Protein AF-A0A441TGA3-F1 (afdb_monomer_lite)

Secondary structure (DSSP, 8-state):
-----HHHHHHHHHHHHHHHHHHHHHHHHHHHHTT-GGG--EEEE-S----TTGGG--S--S---HHHH---EEEE-TTS-------

Structure (mmCIF, N/CA/C/O backbone):
data_AF-A0A441TGA3-F1
#
_entry.id   AF-A0A441TGA3-F1
#
loop_
_atom_site.group_PDB
_atom_site.id
_atom_site.type_symbol
_atom_site.label_atom_id
_atom_site.label_alt_id
_atom_site.label_comp_id
_atom_site.label_asym_id
_atom_site.label_entity_id
_atom_site.label_seq_id
_atom_site.pdbx_PDB_ins_code
_atom_site.Cartn_x
_atom_site.Cartn_y
_atom_site.Cartn_z
_atom_site.occupancy
_atom_site.B_iso_or_equiv
_atom_site.auth_s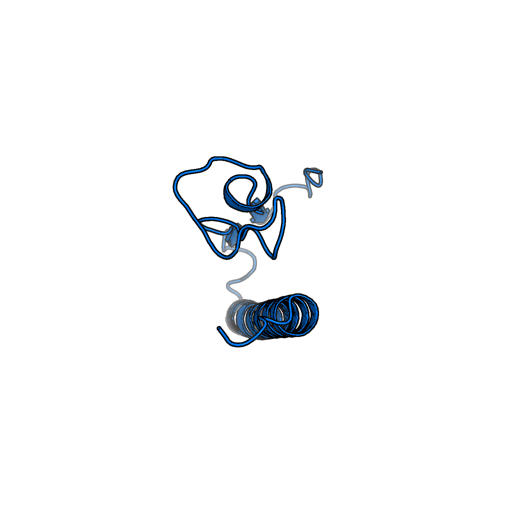eq_id
_atom_site.auth_comp_id
_atom_site.auth_asym_id
_atom_site.auth_atom_id
_atom_site.pdbx_PDB_model_num
ATOM 1 N N . PRO A 1 1 ? 25.289 -6.886 -19.318 1.00 45.91 1 PRO A N 1
ATOM 2 C CA . PRO A 1 1 ? 24.185 -6.307 -18.522 1.00 45.91 1 PRO A CA 1
ATOM 3 C C . PRO A 1 1 ? 22.890 -7.070 -18.807 1.00 45.91 1 PRO A C 1
ATOM 5 O O . PRO A 1 1 ? 22.330 -6.961 -19.895 1.00 45.91 1 PRO A O 1
ATOM 8 N N . THR A 1 2 ? 22.502 -7.936 -17.876 1.00 50.81 2 THR A N 1
ATOM 9 C CA . THR A 1 2 ? 21.257 -8.710 -17.913 1.00 50.81 2 THR A CA 1
ATOM 10 C C . THR A 1 2 ? 20.102 -7.760 -18.226 1.00 50.81 2 THR A C 1
ATOM 12 O O . THR A 1 2 ? 19.951 -6.731 -17.572 1.00 50.81 2 THR A O 1
ATOM 15 N N . LYS A 1 3 ? 19.357 -8.040 -19.299 1.00 61.91 3 LYS A N 1
ATOM 16 C CA . LYS A 1 3 ? 18.217 -7.221 -19.717 1.00 61.91 3 LYS A CA 1
ATOM 17 C C . LYS A 1 3 ? 17.164 -7.316 -18.615 1.00 61.91 3 LYS A C 1
ATOM 19 O O . LYS A 1 3 ? 16.527 -8.354 -18.487 1.00 61.91 3 LYS A O 1
ATOM 24 N N . PHE A 1 4 ? 17.033 -6.279 -17.795 1.00 72.31 4 PHE A N 1
ATOM 25 C CA . PHE A 1 4 ? 15.961 -6.197 -16.810 1.00 72.31 4 PHE A CA 1
ATOM 26 C C . PHE A 1 4 ? 14.614 -6.286 -17.530 1.00 72.31 4 PHE A C 1
ATOM 28 O O . PHE A 1 4 ? 14.369 -5.544 -18.485 1.00 72.31 4 PHE A O 1
ATOM 35 N N . ASN A 1 5 ? 13.760 -7.211 -17.096 1.00 88.62 5 ASN A N 1
ATOM 36 C CA . ASN A 1 5 ? 12.424 -7.372 -17.647 1.00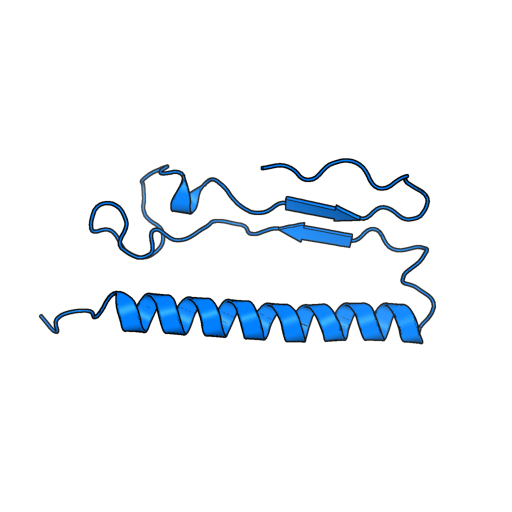 88.62 5 ASN A CA 1
ATOM 37 C C . ASN A 1 5 ? 11.445 -6.515 -16.841 1.00 88.62 5 ASN A C 1
ATOM 39 O O . ASN A 1 5 ? 11.099 -6.838 -15.706 1.00 88.62 5 ASN A O 1
ATOM 43 N N . ILE A 1 6 ? 11.000 -5.405 -17.432 1.00 90.94 6 ILE A N 1
ATOM 44 C CA . ILE A 1 6 ? 10.095 -4.471 -16.760 1.00 90.94 6 ILE A CA 1
ATOM 45 C C . ILE A 1 6 ? 8.749 -5.100 -16.390 1.00 90.94 6 ILE A C 1
ATOM 47 O O . ILE A 1 6 ? 8.149 -4.734 -15.384 1.00 90.94 6 ILE A O 1
ATOM 51 N N . TRP A 1 7 ? 8.295 -6.079 -17.168 1.00 92.44 7 TRP A N 1
ATOM 52 C CA . TRP A 1 7 ? 7.027 -6.757 -16.926 1.00 92.44 7 TRP A CA 1
ATOM 53 C C . TRP A 1 7 ? 7.104 -7.686 -15.720 1.00 92.44 7 TRP A C 1
ATOM 55 O O . TRP A 1 7 ? 6.178 -7.704 -14.917 1.00 92.44 7 TRP A O 1
ATOM 65 N N . GLU A 1 8 ? 8.221 -8.397 -15.553 1.00 93.62 8 GLU A N 1
ATOM 66 C CA . GLU A 1 8 ? 8.467 -9.211 -14.356 1.00 93.62 8 GLU A CA 1
ATOM 67 C C . GLU A 1 8 ? 8.560 -8.335 -13.105 1.00 93.62 8 GLU A C 1
ATOM 69 O O . GLU A 1 8 ? 7.967 -8.672 -12.085 1.00 93.62 8 GLU A O 1
ATOM 74 N N . MET A 1 9 ? 9.229 -7.179 -13.190 1.00 92.31 9 MET A N 1
ATOM 75 C CA . MET A 1 9 ? 9.312 -6.243 -12.062 1.00 92.31 9 MET A CA 1
ATOM 76 C C . MET A 1 9 ? 7.944 -5.667 -11.687 1.00 92.31 9 MET A C 1
ATOM 78 O O . MET A 1 9 ? 7.596 -5.649 -10.511 1.00 92.31 9 MET A O 1
ATOM 82 N N . ARG A 1 10 ? 7.132 -5.254 -12.669 1.00 94.12 10 ARG A N 1
ATOM 83 C CA . ARG A 1 10 ? 5.760 -4.783 -12.412 1.00 94.12 10 ARG A CA 1
ATOM 84 C C . ARG A 1 10 ? 4.882 -5.886 -11.822 1.00 94.12 10 ARG A C 1
ATOM 86 O O . ARG A 1 10 ? 4.115 -5.626 -10.903 1.00 94.12 10 ARG A O 1
ATOM 93 N N . ALA A 1 11 ? 5.013 -7.119 -12.309 1.00 96.56 11 ALA A N 1
ATOM 94 C CA . ALA A 1 11 ? 4.288 -8.259 -11.755 1.00 96.56 11 ALA A CA 1
ATOM 95 C C . ALA A 1 11 ? 4.689 -8.538 -10.297 1.00 96.56 11 ALA A C 1
ATOM 97 O O . ALA A 1 11 ? 3.813 -8.747 -9.461 1.00 96.56 11 ALA A O 1
ATOM 98 N N . ALA A 1 12 ? 5.987 -8.492 -9.980 1.00 95.56 12 ALA A N 1
ATOM 99 C CA . ALA A 1 12 ? 6.479 -8.636 -8.611 1.00 95.56 12 ALA A CA 1
ATOM 100 C C . ALA A 1 12 ? 5.963 -7.510 -7.701 1.00 95.56 12 ALA A C 1
ATOM 102 O O . ALA A 1 12 ? 5.441 -7.795 -6.629 1.00 95.56 12 ALA A O 1
ATOM 103 N N . TYR A 1 13 ? 6.000 -6.257 -8.165 1.00 95.50 13 TYR A N 1
ATOM 104 C CA . TYR A 1 13 ? 5.446 -5.117 -7.432 1.00 95.50 13 TYR A CA 1
ATOM 105 C C . TYR A 1 13 ? 3.951 -5.299 -7.130 1.00 95.50 13 TYR A C 1
ATOM 107 O O . TYR A 1 13 ? 3.509 -5.100 -6.004 1.00 95.50 13 TYR A O 1
ATOM 115 N N . HIS A 1 14 ? 3.154 -5.756 -8.101 1.00 97.12 14 HIS A N 1
ATOM 116 C CA . HIS A 1 14 ? 1.740 -6.053 -7.857 1.00 97.12 14 HIS A CA 1
ATOM 117 C C . HIS A 1 14 ? 1.525 -7.213 -6.874 1.00 97.12 14 HIS A C 1
ATOM 119 O O . HIS A 1 14 ? 0.561 -7.182 -6.109 1.00 97.12 14 HIS A O 1
ATOM 125 N N . ALA A 1 15 ? 2.411 -8.212 -6.856 1.00 98.31 15 ALA A N 1
ATOM 126 C CA . ALA A 1 15 ? 2.367 -9.276 -5.856 1.00 98.31 15 ALA A CA 1
ATOM 127 C C . ALA A 1 15 ? 2.692 -8.751 -4.445 1.00 98.31 15 ALA A C 1
ATOM 129 O O . ALA A 1 15 ? 2.047 -9.159 -3.482 1.00 98.31 15 ALA A O 1
ATOM 130 N N . GLU A 1 16 ? 3.638 -7.817 -4.317 1.00 97.56 16 GLU A N 1
ATOM 131 C CA . GLU A 1 16 ? 3.928 -7.131 -3.051 1.00 97.56 16 GLU A CA 1
ATOM 132 C C . GLU A 1 16 ? 2.736 -6.290 -2.581 1.00 97.56 16 GLU A C 1
ATOM 134 O O . GLU A 1 16 ? 2.363 -6.363 -1.412 1.00 97.56 16 GLU A O 1
ATOM 139 N N . VAL A 1 17 ? 2.075 -5.560 -3.487 1.00 97.12 17 VAL A N 1
ATOM 140 C CA . VAL A 1 17 ? 0.838 -4.823 -3.174 1.00 97.12 17 VAL A CA 1
ATOM 141 C C . VAL A 1 17 ? -0.248 -5.769 -2.654 1.00 97.12 17 VAL A C 1
ATOM 143 O O . VAL A 1 17 ? -0.859 -5.476 -1.630 1.00 97.12 17 VAL A O 1
ATOM 146 N N . ALA A 1 18 ? -0.456 -6.917 -3.306 1.00 98.50 18 ALA A N 1
ATOM 147 C CA . ALA A 1 18 ? -1.423 -7.917 -2.849 1.00 98.50 18 ALA A CA 1
ATOM 148 C C . ALA A 1 18 ? -1.065 -8.483 -1.462 1.00 98.50 18 ALA A C 1
ATOM 150 O O . ALA A 1 18 ? -1.933 -8.641 -0.611 1.00 98.50 18 ALA A O 1
ATOM 151 N N . GLN A 1 19 ? 0.222 -8.724 -1.195 1.00 98.56 19 GLN A N 1
ATOM 152 C CA . GLN A 1 19 ? 0.673 -9.151 0.129 1.00 98.56 19 GLN A CA 1
ATOM 153 C C . GLN A 1 19 ? 0.415 -8.079 1.198 1.00 98.56 19 GLN A C 1
ATOM 155 O O . GLN A 1 19 ? 0.020 -8.409 2.315 1.00 98.56 19 GLN A O 1
ATOM 160 N N . VAL A 1 20 ? 0.654 -6.802 0.888 1.00 98.12 20 VAL A N 1
ATOM 161 C CA . VAL A 1 20 ? 0.368 -5.699 1.815 1.00 98.12 20 VAL A CA 1
ATOM 162 C C . VAL A 1 20 ? -1.130 -5.607 2.101 1.00 98.12 20 VAL A C 1
ATOM 164 O O . VAL A 1 20 ? -1.491 -5.428 3.261 1.00 98.12 20 VAL A O 1
ATOM 167 N N . ASP A 1 21 ? -1.987 -5.783 1.093 1.00 98.19 21 ASP A N 1
ATOM 168 C CA . ASP A 1 21 ? -3.446 -5.817 1.258 1.00 98.19 21 ASP A CA 1
ATOM 169 C C . ASP A 1 21 ? -3.881 -6.904 2.259 1.00 98.19 21 ASP A C 1
ATOM 171 O O . ASP A 1 21 ? -4.543 -6.598 3.255 1.00 98.19 21 ASP A O 1
ATOM 175 N N . ASP A 1 22 ? -3.383 -8.137 2.100 1.00 98.69 22 ASP A N 1
ATOM 176 C CA . ASP A 1 22 ? -3.639 -9.242 3.038 1.00 98.69 22 ASP A CA 1
ATOM 177 C C . ASP A 1 22 ? -3.170 -8.914 4.471 1.00 98.69 22 ASP A C 1
ATOM 179 O O . ASP A 1 22 ? -3.841 -9.215 5.464 1.00 98.69 22 ASP A O 1
ATOM 183 N N . LEU A 1 23 ? -1.990 -8.297 4.609 1.00 98.56 23 LEU A N 1
ATOM 184 C CA . LEU A 1 23 ? -1.427 -7.932 5.913 1.00 98.56 23 LEU A CA 1
ATOM 185 C C . LEU A 1 23 ? -2.207 -6.801 6.589 1.00 98.56 23 LEU A C 1
ATOM 187 O O . LEU A 1 23 ? -2.403 -6.846 7.806 1.00 98.56 23 LEU A O 1
ATOM 191 N N . VAL A 1 24 ? -2.672 -5.812 5.823 1.00 98.19 24 VAL A N 1
ATOM 192 C CA . VAL A 1 24 ? -3.558 -4.754 6.320 1.00 98.19 24 VAL A CA 1
ATOM 193 C C . VAL A 1 24 ? -4.886 -5.358 6.768 1.00 98.19 24 VAL A C 1
ATOM 195 O O . VAL A 1 24 ? -5.334 -5.051 7.874 1.00 98.19 24 VAL A O 1
ATOM 198 N N . GLY A 1 25 ? -5.462 -6.276 5.983 1.00 98.44 25 GLY A N 1
ATOM 199 C CA . GLY A 1 25 ? -6.668 -7.023 6.348 1.00 98.44 25 GLY A CA 1
ATOM 200 C C . GLY A 1 25 ? -6.552 -7.669 7.729 1.00 98.44 25 GLY A C 1
ATOM 201 O O . GLY A 1 25 ? -7.384 -7.426 8.598 1.00 98.44 25 GLY A O 1
ATOM 202 N N . ARG A 1 26 ? -5.437 -8.356 8.006 1.00 98.69 26 ARG A N 1
ATOM 203 C CA . ARG A 1 26 ? -5.182 -8.981 9.320 1.00 98.69 26 ARG A CA 1
ATOM 204 C C . ARG A 1 26 ? -5.159 -7.991 10.488 1.00 98.69 26 ARG A C 1
ATOM 206 O O . ARG A 1 26 ? -5.555 -8.343 11.598 1.00 98.69 26 ARG A O 1
ATOM 213 N N . ILE A 1 27 ? -4.670 -6.769 10.274 1.00 98.44 27 ILE A N 1
ATOM 214 C CA . ILE A 1 27 ? -4.677 -5.722 11.308 1.00 98.44 27 ILE A CA 1
ATOM 215 C C . ILE A 1 27 ? -6.112 -5.244 11.557 1.00 98.44 27 ILE A C 1
ATOM 217 O O . ILE A 1 27 ? -6.519 -5.085 12.709 1.00 98.44 27 ILE A O 1
ATOM 221 N N . LEU A 1 28 ? -6.887 -5.037 10.489 1.00 98.25 28 LEU A N 1
ATOM 222 C CA . LEU A 1 28 ? -8.290 -4.625 10.579 1.00 98.25 28 LEU A CA 1
ATOM 223 C C . LEU A 1 28 ? -9.162 -5.699 11.242 1.00 98.25 28 LEU A C 1
ATOM 225 O O . LEU A 1 28 ? -10.006 -5.364 12.078 1.00 98.25 28 LEU A O 1
ATOM 229 N N . ASP A 1 29 ? -8.919 -6.972 10.939 1.00 98.62 29 ASP A N 1
ATOM 230 C CA . ASP A 1 29 ? -9.584 -8.107 11.579 1.00 98.62 29 ASP A CA 1
ATOM 231 C C . ASP A 1 29 ? -9.303 -8.118 13.083 1.00 98.62 29 ASP A C 1
ATOM 233 O O . ASP A 1 29 ? -10.236 -8.136 13.884 1.00 98.62 29 ASP A O 1
ATOM 237 N N . ALA A 1 30 ? -8.040 -7.965 13.494 1.00 98.62 30 ALA A N 1
ATOM 238 C CA . ALA A 1 30 ? -7.680 -7.891 14.911 1.00 98.62 30 ALA A CA 1
ATOM 23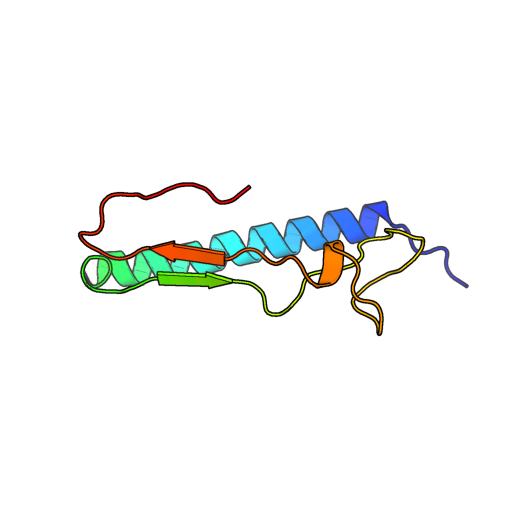9 C C . ALA A 1 30 ? -8.351 -6.702 15.633 1.00 98.62 30 ALA A C 1
ATOM 241 O O . ALA A 1 30 ? -8.813 -6.827 16.773 1.00 98.62 30 ALA A O 1
ATOM 242 N N . LEU A 1 31 ? -8.454 -5.537 14.982 1.00 98.31 31 LEU A N 1
ATOM 243 C CA . LEU A 1 31 ? -9.190 -4.387 15.524 1.00 98.31 31 LEU A CA 1
ATOM 244 C C . LEU A 1 31 ? -10.698 -4.658 15.627 1.00 98.31 31 LEU A C 1
ATOM 246 O O . LEU A 1 31 ? -11.352 -4.155 16.545 1.00 98.31 31 LEU A O 1
ATOM 250 N N . THR A 1 32 ? -11.254 -5.439 14.704 1.00 98.06 32 THR A N 1
ATOM 251 C CA . THR A 1 32 ? -12.663 -5.845 14.710 1.00 98.06 32 THR A CA 1
ATOM 252 C C . THR A 1 32 ? -12.941 -6.823 15.847 1.00 98.06 32 THR A C 1
ATOM 254 O O . THR A 1 32 ? -13.823 -6.569 16.668 1.00 98.06 32 THR A O 1
ATOM 257 N N . GLU A 1 33 ? -12.145 -7.887 15.959 1.00 98.50 33 GLU A N 1
ATOM 258 C CA . GLU A 1 33 ? -12.260 -8.927 16.990 1.00 98.50 33 GLU A CA 1
ATOM 259 C C . GLU A 1 33 ? -12.127 -8.361 18.410 1.00 98.50 33 GLU A C 1
ATOM 261 O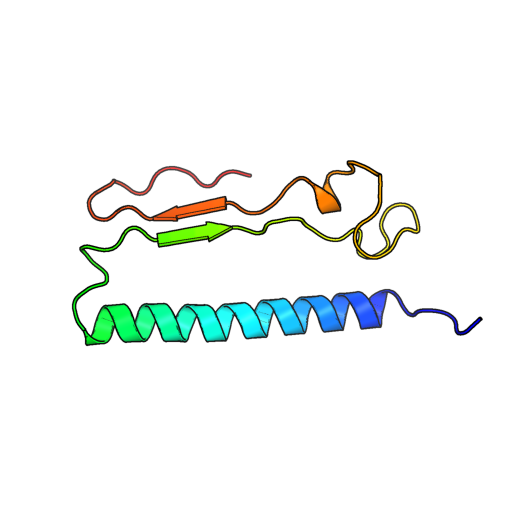 O . GLU A 1 33 ? -12.824 -8.784 19.331 1.00 98.50 33 GLU A O 1
ATOM 266 N N . THR A 1 34 ? -11.274 -7.350 18.591 1.00 98.31 34 THR A N 1
ATOM 267 C CA . THR A 1 34 ? -11.084 -6.667 19.883 1.00 98.31 34 THR A CA 1
ATOM 268 C C . THR A 1 34 ? -12.089 -5.532 20.136 1.00 98.31 34 THR A C 1
ATOM 270 O O . THR A 1 34 ? -12.029 -4.855 21.171 1.00 98.31 34 THR A O 1
ATOM 273 N N . GLY A 1 35 ? -13.018 -5.285 19.204 1.00 97.62 35 GLY A N 1
ATOM 274 C CA . GLY A 1 35 ? -14.020 -4.219 19.286 1.00 97.62 35 GLY A CA 1
ATOM 275 C C . GLY A 1 35 ? -13.430 -2.803 19.258 1.00 97.62 35 GLY A C 1
ATOM 276 O O . GLY A 1 35 ? -14.055 -1.859 19.755 1.00 97.62 35 GLY A O 1
ATOM 277 N N . GLN A 1 36 ? -12.204 -2.645 18.756 1.00 97.88 36 GLN A N 1
ATOM 278 C CA . GLN A 1 36 ? -11.457 -1.385 18.705 1.00 97.88 36 GLN A CA 1
ATOM 279 C C . GLN A 1 36 ? -11.673 -0.609 17.405 1.00 97.88 36 GLN A C 1
ATOM 281 O O . GLN A 1 36 ? -11.493 0.605 17.404 1.00 97.88 36 GLN A O 1
ATOM 286 N N . LEU A 1 37 ? -12.109 -1.263 16.326 1.00 95.94 37 LEU A N 1
ATOM 287 C CA . LEU A 1 37 ? -12.225 -0.639 15.004 1.00 95.94 37 LEU A CA 1
ATOM 288 C C . LEU A 1 37 ? -13.009 0.691 15.024 1.00 95.94 37 LEU A C 1
ATOM 290 O O . LEU A 1 37 ? -12.527 1.706 14.534 1.00 95.94 37 LEU A O 1
ATOM 294 N N . ASN A 1 38 ? -14.168 0.725 15.691 1.00 94.56 38 ASN A N 1
ATOM 295 C CA . ASN A 1 38 ? -15.055 1.901 15.737 1.00 94.56 38 ASN A CA 1
ATOM 296 C C . ASN A 1 38 ? -14.551 3.070 16.609 1.00 94.56 38 ASN A C 1
ATOM 298 O O . ASN A 1 38 ? -15.251 4.070 16.754 1.00 94.56 38 ASN A O 1
ATOM 302 N N . ARG A 1 39 ? -13.370 2.955 17.223 1.00 95.81 39 ARG A N 1
ATOM 303 C CA . ARG A 1 39 ? -12.727 4.020 18.017 1.00 95.81 39 ARG A CA 1
ATOM 304 C C . ARG A 1 39 ? -11.280 4.281 17.595 1.00 95.81 39 ARG A C 1
ATOM 306 O O . ARG A 1 39 ? -10.555 4.966 18.311 1.00 95.81 39 ARG A O 1
ATOM 313 N N . THR A 1 40 ? -10.872 3.735 16.453 1.00 96.75 40 THR A N 1
ATOM 314 C CA . THR A 1 40 ? -9.521 3.864 15.908 1.00 96.75 40 THR A CA 1
ATOM 315 C C . THR A 1 40 ? -9.580 4.662 14.614 1.00 96.75 40 THR A C 1
ATOM 317 O O . THR A 1 40 ? -10.352 4.340 13.717 1.00 96.75 40 THR A O 1
ATOM 320 N N . ILE A 1 41 ? -8.753 5.702 14.509 1.00 96.38 41 ILE A N 1
ATOM 321 C CA . ILE A 1 41 ? -8.507 6.381 13.234 1.00 96.38 41 ILE A CA 1
ATOM 322 C C . ILE A 1 41 ? -7.511 5.533 12.451 1.00 96.38 41 ILE A C 1
ATOM 324 O O . ILE A 1 41 ? -6.461 5.172 12.982 1.00 96.38 41 ILE A O 1
ATOM 328 N N . ILE A 1 42 ? -7.827 5.237 11.194 1.00 96.25 42 ILE A N 1
ATOM 329 C CA . ILE A 1 42 ? -6.940 4.495 10.299 1.00 96.25 42 ILE A CA 1
ATOM 330 C C . ILE A 1 42 ? -6.385 5.471 9.270 1.00 96.25 42 ILE A C 1
ATOM 332 O O . ILE A 1 42 ? -7.144 6.156 8.587 1.00 96.25 42 ILE A O 1
ATOM 336 N N . VAL A 1 43 ? -5.059 5.514 9.159 1.00 95.88 43 VAL A N 1
ATOM 337 C CA . VAL A 1 43 ? -4.343 6.261 8.125 1.00 95.88 43 VAL A CA 1
ATOM 338 C C . VAL A 1 43 ? -3.496 5.263 7.352 1.00 95.88 43 VAL A C 1
ATOM 340 O O . VAL A 1 43 ? -2.633 4.608 7.933 1.00 95.88 43 VAL A O 1
ATOM 343 N N . PHE A 1 44 ? -3.748 5.146 6.054 1.00 96.44 44 PHE A N 1
ATOM 344 C CA . PHE A 1 44 ? -2.938 4.362 5.133 1.00 96.44 44 PHE A CA 1
ATOM 345 C C . PHE A 1 44 ? -2.274 5.307 4.142 1.00 96.44 44 PHE A C 1
ATOM 347 O O . PHE A 1 44 ? -2.947 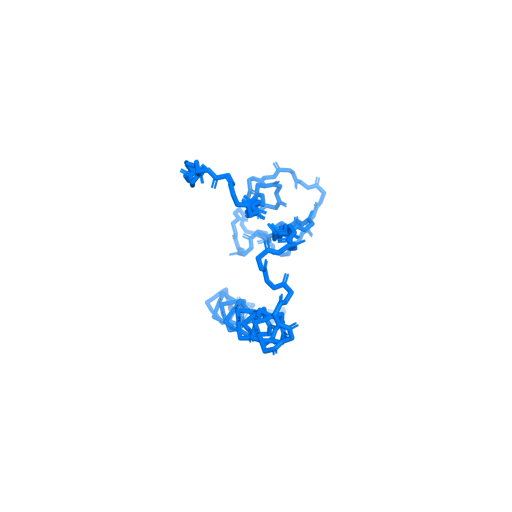6.113 3.499 1.00 96.44 44 PHE A O 1
ATOM 354 N N . MET A 1 45 ? -0.953 5.218 4.028 1.00 96.75 45 MET A N 1
ATOM 355 C CA . MET A 1 45 ? -0.194 5.982 3.051 1.00 96.75 45 MET A CA 1
ATOM 356 C C . MET A 1 45 ? 1.110 5.283 2.691 1.00 96.75 45 MET A C 1
ATOM 358 O O . MET A 1 45 ? 1.535 4.358 3.383 1.00 96.75 45 MET A O 1
ATOM 362 N N . SER A 1 46 ? 1.762 5.774 1.643 1.00 95.94 46 SER A N 1
ATOM 363 C CA . SER A 1 46 ? 3.134 5.400 1.303 1.00 95.94 46 SER A CA 1
ATOM 364 C C . SER A 1 46 ? 4.091 6.569 1.558 1.00 95.94 46 SER A C 1
ATOM 366 O O . SER A 1 46 ? 3.688 7.727 1.475 1.00 95.94 46 SER A O 1
ATOM 368 N N . ASP A 1 47 ? 5.349 6.283 1.891 1.00 95.19 47 ASP A N 1
ATOM 369 C CA . ASP A 1 47 ? 6.393 7.298 2.062 1.00 95.19 47 ASP A CA 1
ATOM 370 C C . ASP A 1 47 ? 6.914 7.827 0.715 1.00 95.19 47 ASP A C 1
ATOM 372 O O . ASP A 1 47 ? 7.320 8.987 0.625 1.00 95.19 47 ASP A O 1
ATOM 376 N N . HIS A 1 48 ? 6.880 6.987 -0.326 1.00 96.00 48 HIS A N 1
ATOM 377 C CA . HIS A 1 48 ? 7.165 7.326 -1.718 1.00 96.00 48 HIS A CA 1
ATOM 378 C C . HIS A 1 48 ? 6.622 6.250 -2.677 1.00 96.00 48 HIS A C 1
ATOM 380 O O . HIS A 1 48 ? 6.462 5.090 -2.314 1.00 96.00 48 HIS A O 1
ATOM 386 N N . GLY A 1 49 ? 6.422 6.600 -3.946 1.00 94.88 49 GLY A N 1
ATOM 387 C CA . GLY A 1 49 ? 6.119 5.635 -5.006 1.00 94.88 49 GLY A CA 1
ATOM 388 C C . GLY A 1 49 ? 7.367 5.002 -5.644 1.00 94.88 49 GLY A C 1
ATOM 389 O O . GLY A 1 49 ? 8.464 5.029 -5.077 1.00 94.88 49 GLY A O 1
ATOM 390 N N . ASP A 1 50 ? 7.211 4.445 -6.844 1.00 94.25 50 ASP A N 1
ATOM 391 C CA . ASP A 1 50 ? 8.273 3.823 -7.641 1.00 94.25 50 ASP A CA 1
ATOM 392 C C . ASP A 1 50 ? 8.119 4.214 -9.119 1.00 94.25 50 ASP A C 1
ATOM 394 O O . ASP A 1 50 ? 7.010 4.284 -9.647 1.00 94.25 50 ASP A O 1
ATOM 398 N N . MET A 1 51 ? 9.236 4.457 -9.810 1.00 94.12 51 MET A N 1
ATOM 399 C CA . MET A 1 51 ? 9.229 4.772 -11.238 1.00 94.12 51 MET A CA 1
ATOM 400 C C . MET A 1 51 ? 8.723 3.616 -12.109 1.00 94.12 51 MET A C 1
ATOM 402 O O . MET A 1 51 ? 8.251 3.876 -13.206 1.00 94.12 51 MET A O 1
ATOM 406 N N . MET A 1 52 ? 8.855 2.351 -11.692 1.00 92.94 52 MET A N 1
ATOM 407 C CA . MET A 1 52 ? 8.354 1.175 -12.429 1.00 92.94 52 MET A CA 1
ATOM 408 C C . MET A 1 52 ? 8.595 1.208 -13.956 1.00 92.94 52 MET A C 1
ATOM 410 O O . MET A 1 52 ? 7.748 0.768 -14.744 1.00 92.94 52 MET A O 1
ATOM 414 N N . GLY A 1 53 ? 9.756 1.703 -14.401 1.00 91.56 53 GLY A N 1
ATOM 415 C CA . GLY A 1 53 ? 10.151 1.786 -15.814 1.00 91.56 53 GLY A CA 1
ATOM 416 C C . GLY A 1 53 ? 9.809 3.104 -16.510 1.00 91.56 53 GLY A C 1
ATOM 417 O O . GLY A 1 53 ? 10.263 3.328 -17.637 1.00 91.56 53 GLY A O 1
ATOM 418 N N . ASP A 1 54 ? 9.047 3.985 -15.869 1.00 91.12 54 ASP A N 1
ATOM 419 C CA . ASP A 1 54 ? 8.663 5.278 -16.417 1.00 91.12 54 ASP A CA 1
ATOM 420 C C . ASP A 1 54 ? 9.905 6.135 -16.676 1.00 91.12 54 ASP A C 1
ATOM 422 O O . ASP A 1 54 ? 10.871 6.153 -15.909 1.00 91.12 54 ASP A O 1
ATOM 426 N N . HIS A 1 55 ? 9.920 6.812 -17.826 1.00 91.56 55 HIS A N 1
ATOM 427 C CA . HIS A 1 55 ? 11.086 7.549 -18.332 1.00 91.56 55 HIS A CA 1
ATOM 428 C C . HIS A 1 55 ? 12.382 6.711 -18.441 1.00 91.56 55 HIS A C 1
ATOM 430 O O . HIS A 1 55 ? 13.478 7.270 -18.471 1.00 91.56 55 HIS A O 1
ATOM 436 N N . GLY A 1 56 ? 12.279 5.376 -18.507 1.00 90.38 56 GLY A N 1
ATOM 437 C CA . GLY A 1 56 ? 13.434 4.473 -18.506 1.00 90.38 56 GLY A CA 1
ATOM 438 C C . GLY A 1 56 ? 14.131 4.369 -17.145 1.00 90.38 56 GLY A C 1
ATOM 439 O O . GLY A 1 56 ? 15.290 3.957 -17.082 1.00 90.38 56 GLY A O 1
ATOM 440 N N . LEU A 1 57 ? 13.451 4.770 -16.067 1.00 91.25 57 LEU A N 1
ATOM 441 C CA . LEU A 1 57 ? 13.959 4.778 -14.700 1.00 91.25 57 LEU A CA 1
ATOM 442 C C . LEU A 1 57 ? 13.329 3.653 -13.876 1.00 91.25 57 LEU A C 1
ATOM 444 O O . LEU A 1 57 ? 12.202 3.238 -14.120 1.00 91.25 57 LEU A O 1
ATOM 448 N N . LEU A 1 58 ? 14.066 3.167 -12.882 1.00 90.38 58 LEU A N 1
ATOM 449 C CA . LEU A 1 58 ? 13.625 2.135 -11.945 1.00 90.38 58 LEU A CA 1
ATOM 450 C C . LEU A 1 58 ? 13.785 2.647 -10.519 1.00 90.38 58 LEU A C 1
ATOM 452 O O . LEU A 1 58 ? 14.700 3.439 -10.263 1.00 90.38 58 LEU A O 1
ATOM 456 N N . TYR A 1 59 ? 12.958 2.130 -9.612 1.00 90.50 59 TYR A N 1
ATOM 457 C CA . TYR A 1 59 ? 12.988 2.456 -8.192 1.00 90.50 59 TYR A CA 1
ATOM 458 C C . TYR A 1 59 ? 12.751 3.949 -7.941 1.00 90.50 59 TYR A C 1
ATOM 460 O O . TYR A 1 59 ? 12.279 4.693 -8.804 1.00 90.50 59 TYR A O 1
ATOM 468 N N . LYS A 1 60 ? 13.115 4.414 -6.746 1.00 90.38 60 LYS A N 1
ATOM 469 C CA . LYS A 1 60 ? 13.236 5.842 -6.450 1.00 90.38 60 LYS A CA 1
ATOM 470 C C . LYS A 1 60 ? 14.590 6.400 -6.890 1.00 90.38 60 LYS A C 1
ATOM 472 O O . LYS A 1 60 ? 15.612 5.716 -6.869 1.00 90.38 60 LYS A O 1
ATOM 477 N N . GLY A 1 61 ? 14.616 7.687 -7.217 1.00 86.31 61 GLY A N 1
ATOM 478 C CA . GLY A 1 61 ? 15.839 8.417 -7.547 1.00 86.31 61 GLY A CA 1
ATOM 479 C C . GLY A 1 61 ? 15.748 9.890 -7.159 1.00 86.31 61 GLY A C 1
ATOM 480 O O . GLY A 1 61 ? 14.770 10.327 -6.565 1.00 86.31 61 GLY A O 1
ATOM 481 N N . CYS A 1 62 ? 16.753 10.683 -7.528 1.00 86.19 62 CYS A N 1
ATOM 482 C CA . CYS A 1 62 ? 16.812 12.126 -7.248 1.00 86.19 62 CYS A CA 1
ATOM 483 C C . CYS A 1 62 ? 15.887 12.982 -8.142 1.00 86.19 62 CYS A C 1
ATOM 485 O O . CYS A 1 62 ? 16.202 14.131 -8.447 1.00 86.19 62 CYS A O 1
ATOM 487 N N . ARG A 1 63 ? 14.770 12.413 -8.611 1.00 88.00 63 ARG A N 1
ATOM 488 C CA . ARG A 1 63 ? 13.812 13.053 -9.520 1.00 88.00 63 ARG A CA 1
ATOM 489 C C . ARG A 1 63 ? 12.422 13.012 -8.898 1.00 88.00 63 ARG A C 1
ATOM 491 O O . ARG A 1 63 ? 12.052 12.010 -8.300 1.00 88.00 63 ARG A O 1
ATOM 498 N N . PHE A 1 64 ? 11.660 14.083 -9.090 1.00 93.44 64 PHE A N 1
ATOM 499 C CA . PHE A 1 64 ? 10.337 14.281 -8.491 1.00 93.44 64 PHE A CA 1
ATOM 500 C C . PHE A 1 64 ? 9.214 14.044 -9.507 1.00 93.44 64 PHE A C 1
ATOM 502 O O . PHE A 1 64 ? 8.321 14.870 -9.658 1.00 93.44 64 PHE A O 1
ATOM 509 N N . TYR A 1 65 ? 9.306 12.951 -10.268 1.00 95.12 65 TYR A N 1
ATOM 510 C CA . TYR A 1 65 ? 8.209 12.549 -11.146 1.00 95.12 65 TYR A CA 1
ATOM 511 C C . TYR A 1 65 ? 7.059 11.973 -10.324 1.00 95.12 65 TYR A C 1
ATOM 513 O O . TYR A 1 65 ? 7.295 11.359 -9.282 1.00 95.12 65 TYR A O 1
ATOM 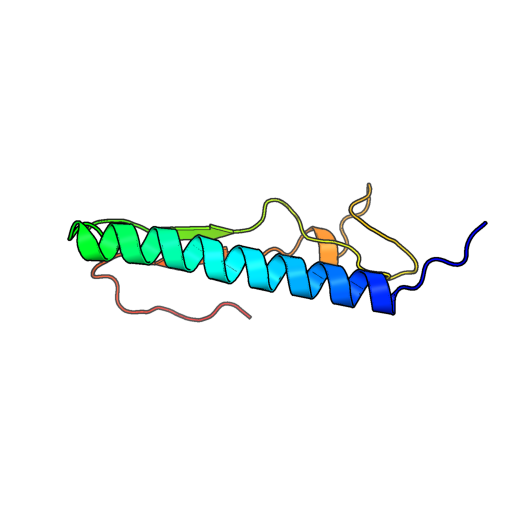521 N N . GLU A 1 66 ? 5.839 12.134 -10.838 1.00 94.69 66 GLU A N 1
ATOM 522 C CA . GLU A 1 66 ? 4.586 11.715 -10.195 1.00 94.69 66 GLU A CA 1
ATOM 523 C C . GLU A 1 66 ? 4.660 10.300 -9.619 1.00 94.69 66 GLU A C 1
ATOM 525 O O . GLU A 1 66 ? 4.348 10.113 -8.449 1.00 94.69 66 GLU A O 1
ATOM 530 N N . GLY A 1 67 ? 5.187 9.334 -10.381 1.00 92.50 67 GLY A N 1
ATOM 531 C CA . GLY A 1 67 ? 5.297 7.938 -9.946 1.00 92.50 67 GLY A CA 1
ATOM 532 C C . GLY A 1 67 ? 6.069 7.720 -8.639 1.00 92.50 67 GLY A C 1
ATOM 533 O O . GLY A 1 67 ? 5.863 6.703 -7.995 1.00 92.50 67 GLY A O 1
ATOM 534 N N . VAL A 1 68 ? 6.921 8.661 -8.209 1.00 95.56 68 VAL A N 1
ATOM 535 C CA . VAL A 1 68 ? 7.682 8.579 -6.945 1.00 95.56 68 VAL A CA 1
ATOM 536 C C . VAL A 1 68 ? 7.108 9.490 -5.859 1.00 95.56 68 VAL A C 1
ATOM 538 O O . VAL A 1 68 ? 7.266 9.187 -4.679 1.00 95.56 68 VAL A O 1
ATOM 541 N N . VAL A 1 69 ? 6.468 10.606 -6.216 1.00 95.50 69 VAL A N 1
ATOM 542 C CA . VAL A 1 69 ? 6.062 11.638 -5.238 1.00 95.50 69 VAL A CA 1
ATOM 543 C C . VAL A 1 69 ? 4.565 11.676 -4.958 1.00 95.50 69 VAL A C 1
ATOM 545 O O . VAL A 1 69 ? 4.167 12.126 -3.885 1.00 95.50 69 VAL A O 1
ATOM 548 N N . HIS A 1 70 ? 3.737 11.210 -5.890 1.00 95.12 70 HIS A N 1
ATOM 549 C CA . HIS A 1 70 ? 2.293 11.178 -5.729 1.00 95.12 70 HIS A CA 1
ATOM 550 C C . HIS A 1 70 ? 1.882 9.833 -5.128 1.00 95.12 70 HIS A C 1
ATOM 552 O O . HIS A 1 70 ? 1.760 8.819 -5.812 1.00 95.12 70 HIS A O 1
ATOM 558 N N . VAL A 1 71 ? 1.742 9.827 -3.805 1.00 95.62 71 VAL A N 1
ATOM 559 C CA . VAL A 1 71 ? 1.485 8.629 -3.001 1.00 95.62 71 VAL A CA 1
ATOM 560 C C . VAL A 1 71 ? 0.015 8.523 -2.595 1.00 95.62 71 VAL A C 1
ATOM 562 O O . VAL A 1 71 ? -0.646 9.550 -2.427 1.00 95.62 71 VAL A O 1
ATOM 565 N N . PRO A 1 72 ? -0.508 7.303 -2.368 1.00 94.00 72 PRO A N 1
ATOM 566 C CA . PRO A 1 72 ? -1.836 7.141 -1.796 1.00 94.00 72 PRO A CA 1
ATOM 567 C C . PRO A 1 72 ? -1.886 7.724 -0.380 1.00 94.00 72 PRO A C 1
ATOM 569 O O . PRO A 1 72 ? -0.956 7.545 0.408 1.00 94.00 72 PRO A O 1
ATOM 572 N N . LEU A 1 73 ? -3.002 8.372 -0.046 1.00 94.94 73 LEU A N 1
ATOM 573 C CA . LEU A 1 73 ? -3.360 8.765 1.313 1.00 94.94 73 LEU A CA 1
ATOM 574 C C . LEU A 1 73 ? -4.846 8.481 1.528 1.00 94.94 73 LEU A C 1
ATOM 576 O O . LEU A 1 73 ? -5.707 9.116 0.923 1.00 94.94 73 LEU A O 1
ATOM 580 N N . VAL A 1 74 ? -5.141 7.536 2.415 1.00 93.38 74 VAL A N 1
ATOM 581 C CA . VAL A 1 74 ? -6.500 7.176 2.822 1.00 93.38 74 VAL A CA 1
ATOM 582 C C . VAL A 1 74 ? -6.622 7.387 4.321 1.00 93.38 74 VAL A C 1
ATOM 584 O O . VAL A 1 74 ? -5.817 6.876 5.099 1.00 93.38 74 VAL A O 1
ATOM 587 N N . ILE A 1 75 ? -7.643 8.136 4.729 1.00 93.25 75 ILE A N 1
ATOM 588 C CA . ILE A 1 75 ? -7.930 8.421 6.134 1.00 93.25 75 ILE A CA 1
ATOM 589 C C . ILE A 1 75 ? -9.368 7.996 6.423 1.00 93.25 75 ILE A C 1
ATOM 591 O O . ILE A 1 75 ? -10.306 8.507 5.815 1.00 93.25 75 ILE A O 1
ATOM 595 N N . SER A 1 76 ? -9.540 7.081 7.375 1.00 92.06 76 SER A N 1
ATOM 596 C CA . SER A 1 76 ? -10.842 6.663 7.894 1.00 92.06 76 SER A CA 1
ATOM 597 C C . SER A 1 76 ? -10.983 7.111 9.345 1.00 92.06 76 SER A C 1
ATOM 599 O O . SER A 1 76 ? -10.184 6.736 10.208 1.00 92.06 76 SER A O 1
ATOM 601 N N . VAL A 1 77 ? -11.997 7.937 9.610 1.00 93.56 77 VAL A N 1
ATOM 602 C CA . VAL A 1 77 ? -12.298 8.490 10.937 1.00 93.56 77 VAL A CA 1
ATOM 603 C C . VAL A 1 77 ? -13.672 7.982 11.384 1.00 93.56 77 VAL A C 1
ATOM 605 O O . VAL A 1 77 ? -14.668 8.299 10.726 1.00 93.56 77 VAL A O 1
ATOM 608 N N . PRO A 1 78 ? -13.773 7.229 12.496 1.00 91.19 78 PRO A N 1
ATOM 609 C CA . PRO A 1 78 ? -15.057 6.746 12.993 1.00 91.19 78 PRO A CA 1
ATOM 610 C C . PRO A 1 78 ? -16.049 7.885 13.258 1.00 91.19 78 PRO A C 1
ATOM 612 O O . PRO A 1 78 ? -15.707 8.892 13.875 1.00 91.19 78 PRO A O 1
ATOM 615 N N . GLY A 1 79 ? -17.289 7.725 12.791 1.00 86.06 79 GLY A N 1
ATOM 616 C CA . GLY A 1 79 ? -18.348 8.729 12.953 1.00 86.06 79 GLY A CA 1
ATOM 617 C C . GLY A 1 79 ? -18.260 9.926 11.999 1.00 86.06 79 GLY A C 1
ATOM 618 O O . GLY A 1 79 ? -19.183 10.739 11.979 1.00 86.06 79 GLY A O 1
ATOM 619 N N . SER A 1 80 ? -17.211 10.026 11.177 1.00 82.44 80 SER A N 1
ATOM 620 C CA . SER A 1 80 ? -17.195 10.970 10.062 1.00 82.44 80 SER A CA 1
ATOM 621 C C . SER A 1 80 ? -18.026 10.400 8.909 1.00 82.44 80 SER A C 1
ATOM 623 O O . SER A 1 80 ? -17.855 9.225 8.570 1.00 82.44 80 SER A O 1
ATOM 625 N N . PRO A 1 81 ? -18.909 11.185 8.265 1.00 72.56 81 PRO A N 1
ATOM 626 C CA . PRO A 1 81 ? -19.496 10.761 7.001 1.00 72.56 81 PRO A CA 1
ATOM 627 C C . PRO A 1 81 ? -18.359 10.477 6.014 1.00 72.56 81 PRO A C 1
ATOM 629 O O . PRO A 1 81 ? -17.378 11.225 5.978 1.00 72.56 81 PRO A O 1
ATOM 632 N N . ALA A 1 82 ? -18.473 9.393 5.243 1.00 65.12 82 ALA A N 1
ATOM 633 C CA . ALA A 1 82 ? -17.509 9.080 4.195 1.00 65.12 82 ALA A CA 1
ATOM 634 C C . ALA A 1 82 ? -17.406 10.287 3.247 1.00 65.12 82 ALA A C 1
ATOM 636 O O . ALA A 1 82 ? -18.377 10.632 2.574 1.00 65.12 82 ALA A O 1
ATOM 637 N N . GLN A 1 83 ? -16.258 10.963 3.235 1.00 66.31 83 GLN A N 1
ATOM 638 C CA . GLN A 1 83 ? -15.989 12.063 2.314 1.00 66.31 83 GLN A CA 1
ATOM 639 C C . GLN A 1 83 ? -14.991 11.596 1.260 1.00 66.31 83 GLN A C 1
ATOM 641 O O . GLN A 1 83 ? -13.903 11.160 1.610 1.00 66.31 83 GLN A O 1
ATOM 646 N N . GLY A 1 84 ? -15.426 11.699 -0.002 1.00 62.31 84 GLY A N 1
ATOM 647 C CA . GLY A 1 84 ? -14.644 11.865 -1.233 1.00 62.31 84 GLY A CA 1
ATOM 648 C C . GLY A 1 84 ? -13.381 11.025 -1.435 1.00 62.31 84 GLY A C 1
ATOM 649 O O . GLY A 1 84 ? -12.385 11.191 -0.744 1.00 62.31 84 GLY A O 1
ATOM 650 N N . SER A 1 85 ? -13.371 10.228 -2.505 1.00 58.09 85 SER A N 1
ATOM 651 C CA . SER A 1 85 ? -12.136 9.725 -3.112 1.00 58.09 85 SER A CA 1
ATOM 652 C C . SER A 1 85 ? -11.323 10.885 -3.693 1.00 58.09 85 SER A C 1
ATOM 654 O O . SER A 1 85 ? -11.868 11.682 -4.461 1.00 58.09 85 SER A O 1
ATOM 656 N N . VAL A 1 86 ? -10.031 10.957 -3.378 1.00 53.41 86 VAL A N 1
ATOM 657 C CA . VAL A 1 86 ? -9.090 11.825 -4.097 1.00 53.41 86 VAL A CA 1
ATOM 658 C C . VAL A 1 86 ? -8.558 11.029 -5.290 1.00 53.41 86 VAL A C 1
ATOM 660 O O . VAL A 1 86 ? -8.118 9.894 -5.113 1.00 53.41 86 VAL A O 1
ATOM 663 N N . SER A 1 87 ? -8.721 11.594 -6.490 1.00 41.94 87 SER A N 1
ATOM 664 C CA . SER A 1 87 ? -8.287 11.045 -7.784 1.00 41.94 87 SER A CA 1
ATOM 665 C C . SER A 1 87 ? -6.792 11.184 -8.007 1.00 41.94 87 SER A C 1
ATOM 667 O O . SER A 1 87 ? -6.309 12.304 -7.720 1.00 41.94 87 SER A O 1
#

pLDDT: mean 90.15, std 12.72, range [41.94, 98.69]

Radius of gyration: 17.0 Å; chains: 1; bounding box: 44×24×40 Å

Sequence (87 aa):
PTKFNIWEMRAAYHAEVAQVDDLVGRILDALTETGQLNRTIIVFMSDHGDMMGDHGLLYKGCRFYEGVVHVPLVISVPGSPAQGSVS

Foldseek 3Di:
DPPDDLVVVVVVVVVVVVVVVVVVVVVCVVCVVVVNNLVDKDKDKDPWAFCSCPVHDTGDDPDDDCRTPVMDIDIDDHPDDDDDDDD